Protein AF-A0A966YJV9-F1 (afdb_monomer_lite)

Structure (mmCIF, N/CA/C/O backbone):
data_AF-A0A966YJV9-F1
#
_entry.id   AF-A0A966YJV9-F1
#
loop_
_atom_site.group_PDB
_atom_site.id
_atom_site.type_symbol
_atom_site.label_atom_id
_atom_site.label_alt_id
_atom_site.label_comp_id
_atom_site.label_asym_id
_atom_site.label_entity_id
_atom_site.label_seq_id
_atom_site.pdbx_PDB_ins_code
_atom_site.Cartn_x
_atom_site.Cartn_y
_atom_site.Cartn_z
_atom_site.occupancy
_atom_site.B_iso_or_equiv
_atom_site.auth_seq_id
_atom_site.auth_comp_id
_atom_site.auth_asym_id
_atom_site.auth_atom_id
_atom_site.pdbx_PDB_model_num
ATOM 1 N N . MET A 1 1 ? 1.257 27.486 -16.268 1.00 49.06 1 MET A N 1
ATOM 2 C CA . MET A 1 1 ? 1.199 26.917 -14.906 1.00 49.06 1 MET A CA 1
ATOM 3 C C . MET A 1 1 ? 0.144 25.837 -14.961 1.00 49.06 1 MET A C 1
ATOM 5 O O . MET A 1 1 ? -0.931 26.121 -15.467 1.00 49.06 1 MET A O 1
ATOM 9 N N . SER A 1 2 ? 0.515 24.603 -14.630 1.00 55.25 2 SER A N 1
ATOM 10 C CA . SER A 1 2 ? -0.376 23.442 -14.722 1.00 55.25 2 SER A CA 1
ATOM 11 C C . SER A 1 2 ? -1.590 23.654 -13.819 1.00 55.25 2 SER A C 1
ATOM 13 O O . SER A 1 2 ? -1.401 23.925 -12.640 1.00 55.25 2 SER A O 1
ATOM 15 N N . ASP A 1 3 ? -2.795 23.535 -14.369 1.00 71.62 3 ASP A N 1
ATOM 16 C CA . ASP A 1 3 ? -4.082 23.707 -13.670 1.00 71.62 3 ASP A CA 1
ATOM 17 C C . ASP A 1 3 ? -4.483 22.459 -12.857 1.00 71.62 3 ASP A C 1
ATOM 19 O O . ASP A 1 3 ? -5.650 22.232 -12.552 1.00 71.62 3 ASP A O 1
ATOM 23 N N . TYR A 1 4 ? -3.516 21.589 -12.557 1.00 63.94 4 TYR A N 1
ATOM 24 C CA . TYR A 1 4 ? -3.772 20.385 -11.778 1.00 63.94 4 TYR A CA 1
ATOM 25 C C . TYR A 1 4 ? -3.754 20.748 -10.292 1.00 63.94 4 TYR A C 1
ATOM 27 O O . TYR A 1 4 ? -2.851 21.479 -9.864 1.00 63.94 4 TYR A O 1
ATOM 35 N N . PRO A 1 5 ? -4.719 20.250 -9.500 1.00 67.00 5 PRO A N 1
ATOM 36 C CA . PRO A 1 5 ? -4.695 20.447 -8.062 1.00 67.00 5 PRO A CA 1
ATOM 37 C C . PRO A 1 5 ? -3.396 19.879 -7.476 1.00 67.00 5 PRO A C 1
ATOM 39 O O . PRO A 1 5 ? -2.833 18.909 -7.984 1.00 67.00 5 PRO A O 1
ATOM 42 N N . ALA A 1 6 ? -2.894 20.536 -6.426 1.00 69.94 6 ALA A N 1
ATOM 43 C CA . ALA A 1 6 ? -1.618 20.187 -5.800 1.00 69.94 6 ALA A CA 1
ATOM 44 C C . ALA A 1 6 ? -1.631 18.787 -5.162 1.00 69.94 6 A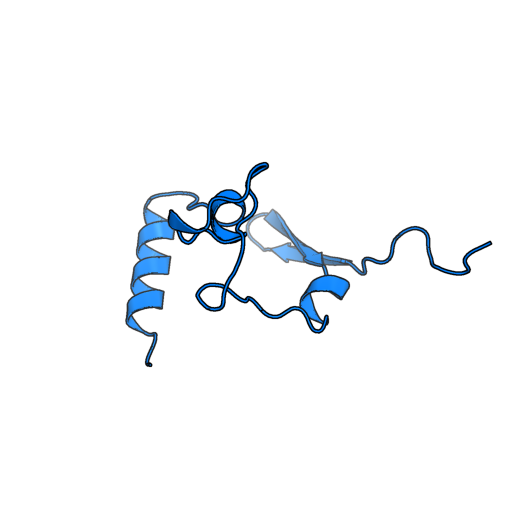LA A C 1
ATOM 46 O O . ALA A 1 6 ? -0.577 18.165 -5.050 1.00 69.94 6 ALA A O 1
ATOM 47 N N . ASP A 1 7 ? -2.816 18.308 -4.782 1.00 73.12 7 ASP A N 1
ATOM 48 C CA . ASP A 1 7 ? -3.075 16.934 -4.377 1.00 73.12 7 ASP A CA 1
ATOM 49 C C . ASP A 1 7 ? -4.114 16.332 -5.335 1.00 73.12 7 ASP A C 1
ATOM 51 O O . ASP A 1 7 ? -5.188 16.903 -5.536 1.00 73.12 7 ASP A O 1
ATOM 55 N N . LEU A 1 8 ? -3.754 15.223 -5.982 1.00 82.12 8 LEU A N 1
ATOM 56 C CA . LEU A 1 8 ? -4.620 14.481 -6.905 1.00 82.12 8 LEU A CA 1
ATOM 57 C C . LEU A 1 8 ? -5.410 13.376 -6.184 1.00 82.12 8 LEU A C 1
ATOM 59 O O . LEU A 1 8 ? -6.190 12.670 -6.826 1.00 82.12 8 LEU A O 1
ATOM 63 N N . HIS A 1 9 ? -5.194 13.197 -4.880 1.00 88.69 9 HIS A N 1
ATOM 64 C CA . HIS A 1 9 ? -5.794 12.128 -4.099 1.00 88.69 9 HIS A CA 1
ATOM 65 C C . HIS A 1 9 ? -7.116 12.570 -3.464 1.00 88.69 9 HIS A C 1
ATOM 67 O O . HIS A 1 9 ? -7.192 13.570 -2.750 1.00 88.69 9 HIS A O 1
ATOM 73 N N . GLU A 1 10 ? -8.168 11.795 -3.714 1.00 93.38 10 GLU A N 1
ATOM 74 C CA . GLU A 1 10 ? -9.441 11.896 -3.009 1.00 93.38 10 GLU A CA 1
ATOM 75 C C . GLU A 1 10 ? -9.480 10.828 -1.912 1.00 93.38 10 GLU A C 1
ATOM 77 O O . GLU A 1 10 ? -9.414 9.636 -2.199 1.00 93.38 10 GLU A O 1
ATOM 82 N N . TRP A 1 11 ? -9.580 11.247 -0.650 1.00 94.38 11 TRP A N 1
ATOM 83 C CA . TRP A 1 11 ? -9.551 10.346 0.504 1.00 94.38 11 TRP A CA 1
ATOM 84 C C . TRP A 1 11 ? -10.944 10.157 1.101 1.00 94.38 11 TRP A C 1
ATOM 86 O O . TRP A 1 11 ? -11.686 11.124 1.275 1.00 94.38 11 TRP A O 1
ATOM 96 N N . VAL A 1 12 ? -11.269 8.926 1.495 1.00 96.00 12 VAL A N 1
ATOM 97 C CA . VAL A 1 12 ? -12.437 8.619 2.329 1.00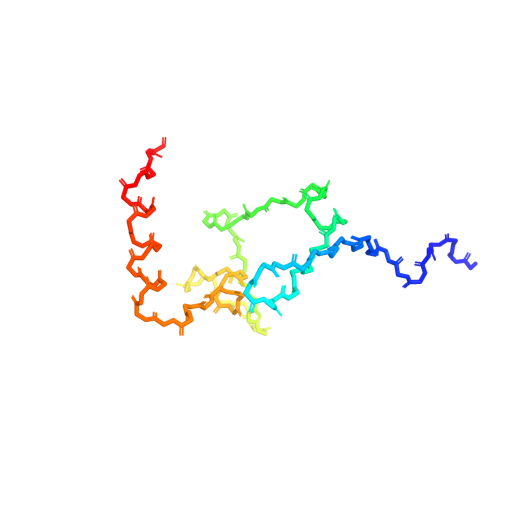 96.00 12 VAL A CA 1
ATOM 98 C C . VAL A 1 12 ? -11.986 8.002 3.648 1.00 96.00 12 VAL A C 1
ATOM 100 O O . VAL A 1 12 ? -11.083 7.166 3.669 1.00 96.00 12 VAL A O 1
ATOM 103 N N . THR A 1 13 ? -12.615 8.423 4.744 1.00 96.62 13 THR A N 1
ATOM 104 C CA . THR A 1 13 ? -12.251 8.013 6.102 1.00 96.62 13 THR A CA 1
ATOM 105 C C . THR A 1 13 ? -13.490 7.550 6.864 1.00 96.62 13 THR A C 1
ATOM 107 O O . THR A 1 13 ? -14.535 8.198 6.782 1.00 96.62 13 THR A O 1
ATOM 110 N N . PHE A 1 14 ? -13.364 6.459 7.615 1.00 96.06 14 PHE A N 1
ATOM 111 C CA . PHE A 1 14 ? -14.400 5.922 8.497 1.00 96.06 14 PHE A CA 1
ATOM 112 C C . PHE A 1 14 ? -13.772 5.526 9.831 1.00 96.06 14 PHE A C 1
ATOM 114 O O . PHE A 1 14 ? -12.653 5.021 9.847 1.00 96.06 14 PHE A O 1
ATOM 121 N N . ASP A 1 15 ? -14.503 5.705 10.923 1.00 97.50 15 ASP A N 1
ATOM 122 C CA . ASP A 1 15 ? -14.122 5.173 12.231 1.00 97.50 15 ASP A CA 1
ATOM 123 C C . ASP A 1 15 ? -14.921 3.890 12.492 1.00 97.50 15 ASP A C 1
ATOM 125 O O . ASP A 1 15 ? -16.112 3.833 12.157 1.00 97.50 15 ASP A O 1
ATOM 129 N N . ASP A 1 16 ? -14.286 2.863 13.054 1.00 95.31 16 ASP A N 1
ATOM 130 C CA . ASP A 1 16 ? -14.972 1.640 13.478 1.00 95.31 16 ASP A CA 1
ATOM 131 C C . ASP A 1 16 ? -15.331 1.638 14.976 1.00 95.31 16 ASP A C 1
ATOM 133 O O . ASP A 1 16 ? -15.035 2.572 15.724 1.00 95.31 16 ASP A O 1
ATOM 137 N N . GLU A 1 17 ? -16.052 0.599 15.410 1.00 95.38 17 GLU A N 1
ATOM 138 C CA . GLU A 1 17 ? -16.515 0.460 16.799 1.00 95.38 17 GLU A CA 1
ATOM 139 C C . GLU A 1 17 ? -15.378 0.136 17.784 1.00 95.38 17 GLU A C 1
ATOM 141 O O . GLU A 1 17 ? -15.524 0.394 18.983 1.00 95.38 17 GLU A O 1
ATOM 146 N N . ASP A 1 18 ? -14.256 -0.390 17.287 1.00 94.19 18 ASP A N 1
ATOM 147 C CA . ASP A 1 18 ? -13.072 -0.750 18.070 1.00 94.19 18 ASP A CA 1
ATOM 148 C C . ASP A 1 18 ? -12.114 0.447 18.257 1.00 94.19 18 ASP A C 1
ATOM 150 O O . ASP A 1 18 ? -11.188 0.395 19.073 1.00 94.19 18 ASP A O 1
ATOM 154 N N . GLY A 1 19 ? -12.404 1.570 17.590 1.00 93.12 19 GLY A N 1
ATOM 155 C CA . GLY A 1 19 ? -11.683 2.833 17.707 1.00 93.12 19 GLY A CA 1
ATOM 156 C C . GLY A 1 19 ? -10.589 3.028 16.659 1.00 93.12 19 GLY A C 1
ATOM 157 O O . GLY A 1 19 ? -9.805 3.971 16.793 1.00 93.12 19 GLY A O 1
ATOM 158 N N . ASP A 1 20 ? -10.536 2.179 15.632 1.00 94.12 20 ASP A N 1
ATOM 159 C CA . ASP A 1 20 ? -9.623 2.345 14.509 1.00 94.12 20 ASP A CA 1
ATOM 160 C C . ASP A 1 20 ? -10.206 3.313 13.468 1.00 94.12 20 ASP A C 1
ATOM 162 O O . ASP A 1 20 ? -11.398 3.302 13.146 1.00 94.12 20 ASP A O 1
ATOM 166 N N . THR A 1 21 ? -9.334 4.146 12.896 1.00 95.12 21 THR A N 1
ATOM 167 C CA . THR A 1 21 ? -9.669 5.027 11.773 1.00 95.12 21 THR A CA 1
ATOM 168 C C . THR A 1 21 ? -9.145 4.422 10.475 1.00 95.12 21 THR A C 1
ATOM 170 O O . THR A 1 21 ? -7.938 4.347 10.233 1.00 95.12 21 THR A O 1
ATOM 173 N N . TRP A 1 22 ? -10.065 4.044 9.598 1.00 93.69 22 TRP A N 1
ATOM 174 C CA . TRP A 1 22 ? -9.785 3.500 8.279 1.00 93.69 22 TRP A CA 1
ATOM 175 C C . TRP A 1 22 ? -9.754 4.619 7.246 1.00 93.69 22 TRP A C 1
ATOM 177 O O . TRP A 1 22 ? -10.735 5.343 7.091 1.00 93.69 22 TRP A O 1
ATOM 187 N N . GLN A 1 23 ? -8.653 4.745 6.505 1.00 94.81 23 GLN A N 1
ATOM 188 C CA . GLN A 1 23 ? -8.490 5.739 5.444 1.00 94.81 23 GLN A CA 1
ATOM 189 C C . GLN A 1 23 ? -8.173 5.057 4.112 1.00 94.81 23 GLN A C 1
ATOM 191 O O . GLN A 1 23 ? -7.270 4.226 4.028 1.00 94.81 23 GLN A O 1
ATOM 196 N N . PHE A 1 24 ? -8.898 5.441 3.062 1.00 94.06 24 PHE A N 1
ATOM 197 C CA . PHE A 1 24 ? -8.760 4.878 1.723 1.00 94.06 24 PHE A CA 1
ATOM 198 C C . PHE A 1 24 ? -8.579 5.974 0.672 1.00 94.06 24 PHE A C 1
ATOM 200 O O . PHE A 1 24 ? -9.275 6.988 0.694 1.00 94.06 24 PHE A O 1
ATOM 207 N N . ASP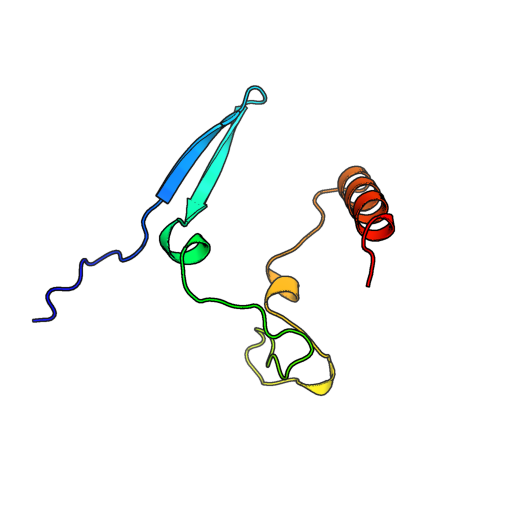 A 1 25 ? -7.674 5.733 -0.275 1.00 93.38 25 ASP A N 1
ATOM 208 C CA . ASP A 1 25 ? -7.454 6.572 -1.455 1.00 93.38 25 ASP A CA 1
ATOM 209 C C . ASP A 1 25 ? -8.425 6.171 -2.577 1.00 93.38 25 ASP A C 1
ATOM 211 O O . ASP A 1 25 ? -8.227 5.161 -3.263 1.00 93.38 25 ASP A O 1
ATOM 215 N N . LEU A 1 26 ? -9.485 6.951 -2.777 1.00 94.12 26 LEU A N 1
ATOM 216 C CA . LEU A 1 26 ? -10.447 6.729 -3.852 1.00 94.12 26 LEU A CA 1
ATOM 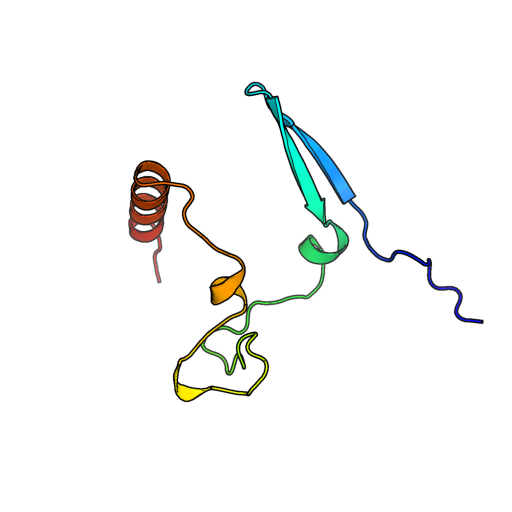217 C C . LEU A 1 26 ? -9.838 6.967 -5.234 1.00 94.12 26 LEU A C 1
ATOM 219 O O . LEU A 1 26 ? -10.228 6.274 -6.176 1.00 94.12 26 LEU A O 1
ATOM 223 N N . THR A 1 27 ? -8.866 7.873 -5.374 1.00 92.88 27 THR A N 1
ATOM 224 C CA . THR A 1 27 ? -8.174 8.083 -6.654 1.00 92.88 27 THR A CA 1
ATOM 225 C C . THR A 1 27 ? -7.460 6.804 -7.078 1.00 92.88 27 THR A C 1
ATOM 227 O O . THR A 1 27 ? -7.599 6.378 -8.224 1.00 92.88 27 THR A O 1
ATOM 230 N N . PHE A 1 28 ? -6.748 6.138 -6.165 1.00 89.38 28 PHE A N 1
ATOM 231 C CA . PHE A 1 28 ? -6.118 4.849 -6.456 1.00 89.38 28 PHE A CA 1
ATOM 232 C C . PHE A 1 28 ? -7.154 3.746 -6.715 1.00 89.38 28 PHE A C 1
ATOM 234 O O . PHE A 1 28 ? -7.067 3.061 -7.738 1.00 89.38 28 PHE A O 1
ATOM 241 N N . LEU A 1 29 ? -8.152 3.597 -5.833 1.00 91.25 29 LEU A N 1
ATOM 242 C CA . LEU A 1 29 ? -9.156 2.525 -5.916 1.00 91.25 29 LEU A CA 1
ATOM 243 C C . LEU A 1 29 ? -10.038 2.599 -7.170 1.00 91.25 29 LEU A C 1
ATOM 245 O O . LEU A 1 29 ? -10.503 1.566 -7.647 1.00 91.25 29 LEU A O 1
ATOM 249 N N . THR A 1 30 ? -10.270 3.798 -7.706 1.00 91.88 30 THR A N 1
ATOM 250 C CA . THR A 1 30 ? -11.065 4.014 -8.929 1.00 91.88 30 THR A CA 1
ATOM 251 C C . THR A 1 30 ? -10.212 4.189 -10.187 1.00 91.88 30 THR A C 1
ATOM 253 O O . THR A 1 30 ? -10.747 4.388 -11.280 1.00 91.88 30 THR A O 1
ATOM 256 N N . SER A 1 31 ? -8.886 4.107 -10.063 1.00 92.38 31 SER A N 1
ATOM 257 C CA . SER A 1 31 ? -7.983 4.207 -11.206 1.00 92.38 31 SER A CA 1
ATOM 258 C C . SER A 1 31 ? -8.051 2.970 -12.109 1.00 92.38 31 SER A C 1
ATOM 260 O O . SER A 1 31 ? -8.541 1.906 -11.740 1.00 92.38 31 SER A O 1
ATOM 262 N N . ASN A 1 32 ? -7.454 3.079 -13.298 1.00 92.94 32 ASN A N 1
A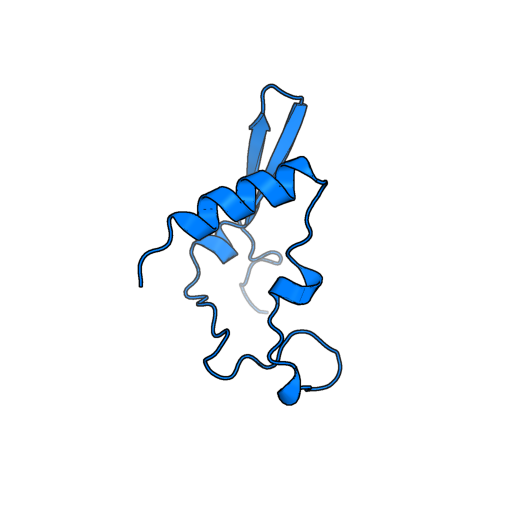TOM 263 C CA . ASN A 1 32 ? -7.216 1.929 -14.178 1.00 92.94 32 ASN A CA 1
ATOM 264 C C . ASN A 1 32 ? -6.001 1.082 -13.743 1.00 92.94 32 ASN A C 1
ATOM 266 O O . ASN A 1 32 ? -5.458 0.329 -14.556 1.00 92.94 32 ASN A O 1
ATOM 270 N N . TYR A 1 33 ? -5.511 1.235 -12.506 1.00 88.12 33 TYR A N 1
ATOM 271 C CA . TYR A 1 33 ? -4.413 0.421 -12.000 1.00 88.12 33 TYR A CA 1
ATOM 272 C C . TYR A 1 33 ? -4.823 -1.057 -11.965 1.00 88.12 33 TYR A C 1
ATOM 274 O O . TYR A 1 33 ? -5.840 -1.432 -11.390 1.00 88.12 33 TYR A O 1
ATOM 282 N N . GLY A 1 34 ? -3.999 -1.910 -12.568 1.00 87.88 34 GLY A N 1
ATOM 283 C CA . GLY A 1 34 ? -4.154 -3.358 -12.524 1.00 87.88 34 GLY A CA 1
ATOM 284 C C . GLY A 1 34 ? -2.861 -3.998 -12.051 1.00 87.88 34 GLY A C 1
ATOM 285 O O . GLY A 1 34 ? -1.796 -3.727 -12.608 1.00 87.88 34 GLY A O 1
ATOM 286 N N . CYS A 1 35 ? -2.943 -4.865 -11.041 1.00 86.81 35 CYS A N 1
ATOM 287 C CA . CYS A 1 35 ? -1.787 -5.638 -10.606 1.00 86.81 35 CYS A CA 1
ATOM 288 C C . CYS A 1 35 ? -1.266 -6.500 -11.770 1.00 86.81 35 CYS A C 1
ATOM 290 O O . CYS A 1 35 ? -2.010 -7.277 -12.372 1.00 86.81 35 CYS A O 1
ATOM 292 N N . ILE A 1 36 ? 0.026 -6.366 -12.075 1.00 86.81 36 ILE A N 1
ATOM 293 C CA . ILE A 1 36 ? 0.719 -7.136 -13.121 1.00 86.81 36 ILE A CA 1
ATOM 294 C C . ILE A 1 36 ? 1.677 -8.182 -12.543 1.00 86.81 36 ILE A C 1
ATOM 296 O O . ILE A 1 36 ? 2.597 -8.633 -13.227 1.00 86.81 36 ILE A O 1
ATOM 300 N N . TYR A 1 37 ? 1.497 -8.563 -11.276 1.00 86.19 37 TYR A N 1
ATOM 301 C CA . TYR A 1 37 ? 2.213 -9.697 -10.693 1.00 86.19 37 TYR A CA 1
ATOM 302 C C . TYR A 1 37 ? 2.073 -10.938 -11.595 1.00 86.19 37 TYR A C 1
ATOM 304 O O . TYR A 1 37 ? 1.001 -11.192 -12.146 1.00 86.19 37 TYR A O 1
ATOM 312 N N . GLY A 1 38 ? 3.175 -11.659 -11.827 1.00 82.38 38 GLY A N 1
ATOM 313 C CA . GLY A 1 38 ? 3.229 -12.788 -12.768 1.00 82.38 38 GLY A CA 1
ATOM 314 C C . GLY A 1 38 ? 3.141 -12.417 -14.261 1.00 82.38 38 GLY A C 1
ATOM 315 O O . GLY A 1 38 ? 3.277 -13.286 -15.116 1.00 82.38 38 GLY A O 1
ATOM 316 N N . LYS A 1 39 ? 2.953 -11.135 -14.605 1.00 86.88 39 LYS A N 1
ATOM 317 C CA . LYS A 1 39 ? 2.910 -10.609 -15.985 1.00 86.88 39 LYS A CA 1
ATOM 318 C C . LYS A 1 39 ? 4.069 -9.644 -16.273 1.00 86.88 39 LYS A C 1
ATOM 320 O O . LYS A 1 39 ? 3.917 -8.706 -17.050 1.00 86.88 39 LYS A O 1
ATOM 325 N N . GLY A 1 40 ? 5.218 -9.863 -15.630 1.00 82.94 40 GLY A N 1
ATOM 326 C CA . GLY A 1 40 ? 6.408 -9.013 -15.766 1.00 82.94 40 GLY A CA 1
ATOM 327 C C . GLY A 1 40 ? 6.484 -7.852 -14.768 1.00 82.94 40 GLY A C 1
ATOM 328 O O . GLY A 1 40 ? 7.069 -6.820 -15.086 1.00 82.94 40 GLY A O 1
ATOM 329 N N . CYS A 1 41 ? 5.890 -7.992 -13.576 1.00 85.38 41 CYS A N 1
ATOM 330 C CA . CYS A 1 41 ? 6.058 -7.013 -12.500 1.00 85.38 41 CYS A CA 1
ATOM 331 C C . CYS A 1 41 ? 7.547 -6.885 -12.110 1.00 85.38 41 CYS A C 1
ATOM 333 O O . CYS A 1 41 ? 8.162 -7.905 -11.802 1.00 85.38 41 CYS A O 1
ATOM 335 N N . PRO A 1 42 ? 8.129 -5.669 -12.091 1.00 79.19 42 PRO A N 1
ATOM 336 C CA . PRO A 1 42 ? 9.540 -5.472 -11.747 1.00 79.19 42 PRO A CA 1
ATOM 337 C C . PRO A 1 42 ? 9.822 -5.504 -10.235 1.00 79.19 42 PRO A C 1
ATOM 339 O O . PRO A 1 42 ? 10.976 -5.392 -9.826 1.00 79.19 42 PRO A O 1
ATOM 342 N N . GLY A 1 43 ? 8.784 -5.613 -9.401 1.00 83.00 43 GLY A N 1
ATOM 343 C CA . GLY A 1 43 ? 8.885 -5.400 -7.962 1.00 83.00 43 GLY A CA 1
ATOM 344 C C . GLY A 1 43 ? 9.029 -3.921 -7.588 1.00 83.00 43 GLY A C 1
ATOM 345 O O . GLY A 1 43 ? 8.730 -3.024 -8.374 1.00 83.00 43 GLY A O 1
ATOM 346 N N . VAL A 1 44 ? 9.440 -3.678 -6.344 1.00 84.75 44 VAL A N 1
ATOM 347 C CA . VAL A 1 44 ? 9.542 -2.346 -5.705 1.00 84.75 44 VAL A CA 1
ATOM 348 C C . VAL A 1 44 ? 10.924 -2.090 -5.094 1.00 84.75 44 VAL A C 1
ATOM 350 O O . VAL A 1 44 ? 11.118 -1.118 -4.367 1.00 84.75 44 VAL A O 1
ATOM 353 N N . PHE A 1 45 ? 11.890 -2.968 -5.363 1.00 84.25 45 PHE A N 1
ATOM 354 C CA . PHE A 1 45 ? 13.273 -2.763 -4.947 1.00 84.25 45 PHE A CA 1
ATOM 355 C C . PHE A 1 45 ? 13.951 -1.667 -5.773 1.00 84.25 45 PHE A C 1
ATOM 357 O O . PHE A 1 45 ? 13.556 -1.376 -6.900 1.00 84.25 45 PHE A O 1
ATOM 364 N N . THR A 1 46 ? 15.002 -1.075 -5.199 1.00 86.06 46 THR A N 1
ATOM 365 C CA . THR A 1 46 ? 15.823 -0.050 -5.860 1.00 86.06 46 THR A CA 1
ATOM 366 C C . THR A 1 46 ? 16.450 -0.562 -7.156 1.00 86.06 46 THR A C 1
ATOM 368 O O . THR A 1 46 ? 16.559 0.183 -8.127 1.00 86.06 46 THR A O 1
ATOM 371 N N . GLU A 1 47 ? 16.860 -1.830 -7.172 1.00 86.88 47 GLU A N 1
ATOM 372 C CA . GLU A 1 47 ? 17.395 -2.504 -8.351 1.00 86.88 47 GLU A CA 1
ATOM 373 C C . GLU A 1 47 ? 16.369 -3.502 -8.893 1.00 86.88 47 GLU A C 1
ATOM 375 O O . GLU A 1 47 ? 15.657 -4.158 -8.128 1.00 86.88 47 GLU A O 1
ATOM 380 N N . LEU A 1 48 ? 16.298 -3.620 -10.222 1.00 81.88 48 LEU A N 1
ATOM 381 C CA . LEU A 1 48 ? 15.452 -4.613 -10.878 1.00 81.88 48 LEU A CA 1
ATOM 382 C C . LEU A 1 48 ? 15.969 -6.011 -10.541 1.00 81.88 48 LEU A C 1
ATOM 384 O O . LEU A 1 48 ? 17.094 -6.348 -10.898 1.00 81.88 48 LEU A O 1
ATOM 388 N N . ALA A 1 49 ? 15.124 -6.819 -9.908 1.00 81.44 49 ALA A N 1
ATOM 389 C CA . ALA A 1 49 ? 15.462 -8.184 -9.520 1.00 81.44 49 ALA A CA 1
ATOM 390 C C . ALA A 1 49 ? 14.353 -9.160 -9.969 1.00 81.44 49 ALA A C 1
ATOM 392 O O . ALA A 1 49 ? 13.619 -9.710 -9.139 1.00 81.44 49 ALA A O 1
ATOM 393 N N . PRO A 1 50 ? 14.150 -9.304 -11.297 1.00 77.62 50 PRO A N 1
ATOM 394 C CA . PRO A 1 50 ? 13.054 -10.086 -11.870 1.00 77.62 50 PRO A CA 1
ATOM 395 C C . PRO A 1 50 ? 13.086 -11.568 -11.469 1.00 77.62 50 PRO A C 1
ATOM 397 O O . PRO A 1 50 ? 12.043 -12.214 -11.458 1.00 77.62 50 PRO A O 1
ATOM 400 N N . GLU A 1 51 ? 14.254 -12.105 -11.113 1.00 82.12 51 GLU A N 1
ATOM 401 C CA . GLU A 1 51 ? 14.455 -13.494 -10.694 1.00 82.12 51 GLU A CA 1
ATOM 402 C C . GLU A 1 51 ? 13.753 -13.871 -9.384 1.00 82.12 51 GLU A C 1
ATOM 404 O O . GLU A 1 51 ? 13.525 -15.053 -9.137 1.00 82.12 51 GLU A O 1
ATOM 409 N N . TYR A 1 52 ? 13.404 -12.893 -8.548 1.00 80.56 52 TYR A N 1
ATOM 410 C CA . TYR A 1 52 ? 12.709 -13.149 -7.287 1.00 80.56 52 TYR A CA 1
ATOM 411 C C . TYR A 1 52 ? 11.188 -13.035 -7.397 1.00 80.56 52 TYR A C 1
ATOM 413 O O . TYR A 1 52 ? 10.492 -13.231 -6.400 1.00 80.56 52 TYR A O 1
ATOM 421 N N . GLU A 1 53 ? 10.678 -12.689 -8.585 1.00 80.56 53 GLU A N 1
ATOM 422 C CA . GLU A 1 53 ? 9.245 -12.559 -8.864 1.00 80.56 53 GLU A CA 1
ATOM 423 C C . GLU A 1 53 ? 8.517 -11.714 -7.807 1.00 80.56 53 GLU A C 1
ATOM 425 O O . GLU A 1 53 ? 7.425 -12.047 -7.356 1.00 80.56 53 GLU A O 1
ATOM 430 N N . HIS A 1 54 ? 9.138 -10.623 -7.355 1.00 81.75 54 HIS A N 1
ATOM 431 C CA . HIS A 1 54 ? 8.545 -9.753 -6.347 1.00 81.75 54 HIS A CA 1
ATOM 432 C C . HIS A 1 54 ? 7.512 -8.795 -6.944 1.00 81.75 54 HIS A C 1
ATOM 434 O O . HIS A 1 54 ? 7.584 -8.391 -8.104 1.00 81.75 54 HIS A O 1
ATOM 440 N N . GLY A 1 55 ? 6.555 -8.389 -6.112 1.00 81.94 55 GLY A N 1
ATOM 441 C CA . GLY A 1 55 ? 5.573 -7.356 -6.430 1.00 81.94 55 GLY A CA 1
ATOM 442 C C . GLY A 1 55 ? 5.594 -6.236 -5.397 1.00 81.94 55 GLY A C 1
ATOM 443 O O . GLY A 1 55 ? 6.280 -6.319 -4.381 1.00 81.94 55 GLY A O 1
ATOM 444 N N . CYS A 1 56 ? 4.790 -5.194 -5.612 1.00 77.56 56 CYS A N 1
ATOM 445 C CA . CYS A 1 56 ? 4.590 -4.137 -4.613 1.00 77.56 56 CYS A CA 1
ATOM 446 C C . CYS A 1 56 ? 4.057 -4.665 -3.267 1.00 77.56 56 CYS A C 1
ATOM 448 O O . CYS A 1 56 ? 4.301 -4.064 -2.223 1.00 77.56 56 CYS A O 1
ATOM 450 N N . CYS A 1 57 ? 3.411 -5.834 -3.273 1.00 78.56 57 CYS A N 1
ATOM 451 C CA . CYS A 1 57 ? 2.964 -6.543 -2.078 1.00 78.56 57 CYS A CA 1
ATOM 452 C C . CYS A 1 57 ? 4.103 -6.956 -1.130 1.00 78.56 57 CYS A C 1
ATOM 454 O O . CYS A 1 57 ? 3.852 -7.071 0.064 1.00 78.56 57 CYS A O 1
ATOM 456 N N . THR A 1 58 ? 5.344 -7.118 -1.608 1.00 78.25 58 THR A N 1
ATOM 457 C CA . THR A 1 58 ? 6.490 -7.526 -0.772 1.00 78.25 58 THR A CA 1
ATOM 458 C C . THR A 1 58 ? 6.791 -6.534 0.358 1.00 78.25 58 THR A C 1
ATOM 460 O O . THR A 1 58 ? 7.210 -6.956 1.433 1.00 78.25 58 THR A O 1
ATOM 463 N N . TYR A 1 59 ? 6.544 -5.238 0.141 1.00 76.81 59 TYR A N 1
ATOM 464 C CA . TYR A 1 59 ? 6.641 -4.206 1.185 1.00 76.81 59 TYR A CA 1
ATOM 465 C C . TYR A 1 59 ? 5.284 -3.712 1.692 1.00 76.81 59 TYR A C 1
ATOM 467 O O . TYR A 1 59 ? 5.227 -3.042 2.716 1.00 76.81 59 TYR A O 1
ATOM 475 N N . GLY A 1 60 ? 4.204 -3.971 0.952 1.00 71.25 60 GLY A N 1
ATOM 476 C CA . GLY A 1 60 ? 2.891 -3.402 1.252 1.00 71.25 60 GLY A CA 1
ATOM 477 C C . GLY A 1 60 ? 1.982 -4.291 2.098 1.00 71.25 60 GLY A C 1
ATOM 478 O O . GLY A 1 60 ? 1.066 -3.777 2.727 1.00 71.25 60 GLY A O 1
ATOM 479 N N . ALA A 1 61 ? 2.198 -5.609 2.108 1.00 76.69 61 ALA A N 1
ATOM 480 C CA . ALA A 1 61 ? 1.302 -6.561 2.759 1.00 76.69 61 ALA A CA 1
ATOM 481 C C . ALA A 1 61 ? 2.053 -7.369 3.821 1.00 76.69 61 ALA A C 1
ATOM 483 O O . ALA A 1 61 ? 2.769 -8.326 3.518 1.00 76.69 61 ALA A O 1
ATOM 484 N N . HIS A 1 62 ? 1.872 -6.980 5.080 1.00 80.94 62 HIS A N 1
ATOM 485 C CA . HIS A 1 62 ? 2.427 -7.679 6.231 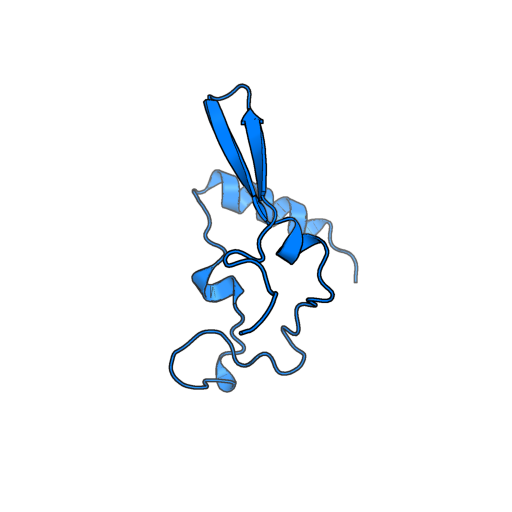1.00 80.94 62 HIS A CA 1
ATOM 486 C C . HIS A 1 62 ? 1.309 -8.243 7.092 1.00 80.94 62 HIS A C 1
ATOM 488 O O . HIS A 1 62 ? 0.279 -7.602 7.275 1.00 80.94 62 HIS A O 1
ATOM 494 N N . PHE A 1 63 ? 1.548 -9.430 7.643 1.00 86.31 63 PHE A N 1
ATOM 495 C CA . PHE A 1 63 ? 0.647 -9.985 8.637 1.00 86.31 63 PHE A CA 1
ATOM 496 C C . PHE A 1 63 ? 0.830 -9.275 9.968 1.00 86.31 63 PHE A C 1
ATOM 498 O O . PHE A 1 63 ? 1.968 -9.110 10.421 1.00 86.31 63 PHE A O 1
ATOM 505 N N . VAL A 1 64 ? -0.280 -8.928 10.606 1.00 87.38 64 VAL A N 1
ATOM 506 C CA . VAL A 1 64 ? -0.265 -8.257 11.909 1.00 87.38 64 VAL A CA 1
ATOM 507 C C . VAL A 1 64 ? 0.148 -9.244 13.004 1.00 87.38 64 VAL A C 1
ATOM 509 O O . VAL A 1 64 ? 1.060 -8.971 13.786 1.00 87.38 64 VAL A O 1
ATOM 512 N N . ASP A 1 65 ? -0.445 -10.439 13.016 1.00 91.06 65 ASP A N 1
ATOM 513 C CA . ASP A 1 65 ? -0.190 -11.462 14.032 1.00 91.06 65 ASP A CA 1
ATOM 514 C C . ASP A 1 65 ? -0.396 -12.903 13.507 1.00 91.06 65 ASP A C 1
ATOM 516 O O . ASP A 1 65 ? -0.220 -13.210 12.321 1.00 91.06 65 ASP A O 1
ATOM 520 N N . LYS A 1 66 ? -0.588 -13.872 14.412 1.00 94.44 66 LYS A N 1
ATOM 521 C CA . LYS A 1 66 ? -0.799 -15.278 14.032 1.00 94.44 66 LYS A CA 1
ATOM 522 C C . LYS A 1 66 ? -2.241 -15.529 13.607 1.00 94.44 66 LYS A C 1
ATOM 524 O O . LYS A 1 66 ? -2.458 -16.388 12.755 1.00 94.44 66 LYS A O 1
ATOM 529 N N . GLU A 1 67 ? -3.175 -14.815 14.203 1.00 95.25 67 GLU A N 1
ATOM 530 C CA . GLU A 1 67 ? -4.606 -14.884 13.979 1.00 95.25 67 GLU A CA 1
ATOM 531 C C . GLU A 1 67 ? -4.940 -14.355 12.577 1.00 95.25 67 GLU A C 1
ATOM 533 O O . GLU A 1 67 ? -5.592 -15.053 11.799 1.00 95.25 67 GLU A O 1
ATOM 538 N N . ASP A 1 68 ? -4.365 -13.215 12.191 1.00 91.19 68 ASP A N 1
ATOM 539 C CA . ASP A 1 68 ? -4.431 -12.641 10.845 1.00 91.19 68 ASP A CA 1
ATOM 540 C C . ASP A 1 68 ? -3.918 -13.633 9.785 1.00 91.19 68 ASP A C 1
ATOM 542 O O . ASP A 1 68 ? -4.613 -13.969 8.822 1.00 91.19 68 ASP A O 1
ATOM 546 N N . ARG A 1 69 ? -2.751 -14.251 10.024 1.00 92.75 69 ARG A N 1
ATOM 547 C CA . ARG A 1 69 ? -2.227 -15.314 9.142 1.00 92.75 69 ARG A CA 1
ATOM 548 C C . ARG A 1 69 ? -3.193 -16.479 8.958 1.00 92.75 69 ARG A C 1
ATOM 550 O O . ARG A 1 69 ? -3.278 -17.025 7.858 1.00 92.75 69 ARG A O 1
ATOM 557 N N . GLN A 1 70 ? -3.867 -16.909 10.023 1.00 95.56 70 GLN A N 1
ATOM 558 C CA . GLN A 1 70 ? -4.832 -18.008 9.944 1.00 95.56 70 GLN A CA 1
ATOM 559 C C . GLN A 1 70 ? -6.079 -17.592 9.162 1.00 95.56 70 GLN A C 1
ATOM 561 O O . GLN A 1 70 ? -6.535 -18.358 8.312 1.00 95.56 70 GLN A O 1
ATOM 566 N N . SER A 1 71 ? -6.578 -16.375 9.395 1.00 93.44 71 SER A N 1
ATOM 567 C CA . SER A 1 71 ? -7.713 -15.804 8.667 1.00 93.44 71 SER A CA 1
ATOM 568 C C . SER A 1 71 ? -7.436 -15.737 7.165 1.00 93.44 71 SER A C 1
ATOM 570 O O . SER A 1 71 ? -8.199 -16.288 6.369 1.00 93.44 71 SER A O 1
ATOM 572 N N . ILE A 1 72 ? -6.294 -15.164 6.768 1.00 91.06 72 ILE A N 1
ATOM 573 C CA . ILE A 1 72 ? -5.891 -15.078 5.359 1.00 91.06 72 ILE A CA 1
ATOM 574 C C . ILE A 1 72 ? -5.748 -16.468 4.741 1.00 91.06 72 ILE A C 1
ATOM 576 O O . ILE A 1 72 ? -6.218 -16.691 3.626 1.00 91.06 72 ILE A O 1
ATOM 580 N N . ARG A 1 73 ? -5.169 -17.436 5.462 1.00 93.25 73 ARG A N 1
ATOM 581 C CA . ARG A 1 73 ? -5.052 -18.814 4.965 1.00 93.25 73 ARG A CA 1
ATOM 582 C C . ARG A 1 73 ? -6.418 -19.438 4.670 1.00 93.25 73 ARG A C 1
ATOM 584 O O . ARG A 1 73 ? -6.581 -20.034 3.612 1.00 93.25 73 ARG A O 1
ATOM 591 N N . ALA A 1 74 ? -7.401 -19.226 5.542 1.00 95.06 74 ALA A N 1
ATOM 592 C CA . ALA A 1 74 ? -8.765 -19.690 5.311 1.00 95.06 74 ALA A CA 1
ATOM 593 C C . ALA A 1 74 ? -9.439 -19.001 4.108 1.00 95.06 74 ALA A C 1
ATOM 595 O O . ALA A 1 74 ? -10.276 -19.616 3.450 1.00 95.06 74 ALA A O 1
ATOM 596 N N . GLN A 1 75 ? -9.088 -17.746 3.790 1.00 93.38 75 GLN A N 1
ATOM 597 C CA . GLN A 1 75 ? -9.576 -17.080 2.573 1.00 93.38 75 GLN A CA 1
ATOM 598 C C . GLN A 1 75 ? -8.915 -17.625 1.304 1.00 93.38 75 GLN A C 1
ATOM 600 O O . GLN A 1 75 ? -9.600 -17.794 0.299 1.00 93.38 75 GLN A O 1
ATOM 605 N N . ILE A 1 76 ? -7.614 -17.934 1.347 1.00 89.69 76 ILE A N 1
ATOM 606 C CA . ILE A 1 76 ? -6.886 -18.535 0.217 1.00 89.69 76 ILE A CA 1
ATOM 607 C C . ILE A 1 76 ? -7.525 -19.867 -0.188 1.00 89.69 76 ILE A C 1
ATOM 609 O O . ILE A 1 76 ? -7.716 -20.107 -1.376 1.00 89.69 76 ILE A O 1
ATOM 613 N N . ASP A 1 77 ? -7.926 -20.691 0.783 1.00 93.62 77 ASP A N 1
ATOM 614 C CA . ASP A 1 77 ? -8.577 -21.985 0.531 1.00 93.62 77 ASP A CA 1
ATOM 615 C C . ASP A 1 77 ? -9.922 -21.860 -0.223 1.00 93.62 77 ASP A C 1
ATOM 617 O O . ASP A 1 77 ? -10.442 -22.854 -0.727 1.00 93.62 77 ASP A O 1
ATOM 621 N N . ARG A 1 78 ? -10.496 -20.651 -0.318 1.00 93.06 78 ARG A N 1
ATOM 622 C CA . ARG A 1 78 ? -11.745 -20.363 -1.046 1.00 93.06 78 ARG A CA 1
ATOM 623 C C . ARG A 1 78 ? -11.524 -19.883 -2.481 1.00 93.06 78 ARG A C 1
ATOM 625 O O . ARG A 1 78 ? -12.507 -19.678 -3.191 1.00 93.06 78 ARG A O 1
ATOM 632 N N . LEU A 1 79 ? -10.281 -19.625 -2.886 1.00 87.00 79 LEU A N 1
ATOM 633 C CA . LEU A 1 79 ? -9.974 -19.144 -4.229 1.00 87.00 79 LEU A CA 1
ATOM 634 C C . LEU A 1 79 ? -10.081 -20.308 -5.221 1.00 87.00 79 LEU A C 1
ATOM 636 O O . LEU A 1 79 ? -9.328 -21.277 -5.142 1.00 87.00 79 LEU A O 1
ATOM 640 N N . GLU A 1 80 ? -11.021 -20.204 -6.157 1.00 78.56 80 GLU A N 1
ATOM 641 C CA . GLU A 1 80 ? -11.091 -21.077 -7.330 1.00 78.56 80 GLU A CA 1
ATOM 642 C C . GLU A 1 80 ? -10.241 -20.495 -8.482 1.00 78.56 80 GLU A C 1
ATOM 644 O O . GLU A 1 80 ? -9.959 -19.291 -8.464 1.00 78.56 80 GLU A O 1
ATOM 649 N N . PRO A 1 81 ? -9.795 -21.325 -9.449 1.00 74.19 81 PRO A N 1
ATOM 650 C CA . PRO A 1 81 ? -8.984 -20.881 -10.588 1.00 74.19 81 PRO A CA 1
ATOM 651 C C . PRO A 1 81 ? -9.632 -19.811 -11.476 1.00 74.19 81 PRO A C 1
ATOM 653 O O . PRO A 1 81 ? -10.856 -19.902 -11.727 1.00 74.19 81 PRO A O 1
#

Foldseek 3Di:
DDPDPPDPWDKDWDADPVGDIDIDTPCVVVDPDDFCQVVQAQADDPDRDVVVSHHVCVPVPDQPDPVSVVVVVVVVVVDDD

pLDDT: mean 85.98, std 9.43, range [49.06, 97.5]

Secondary structure (DSSP, 8-state):
---S-S----EEEEE-TTS-EEEEEHHHHTSS----TTTT---SSSS--GGGT--THHHH----SHHHHHHHHHHHTT---

Radius of gyration: 17.27 Å; chains: 1; bounding box: 34×49×34 Å

Sequence (81 aa):
MSDYPADLHEWVTFDDEDGDTWQFDLTFLTSNYGCIYGKGCPGVFTELAPEYEHGCCTYGAHFVDKEDRQSIRAQIDRLEP